Protein AF-A0AAW6Y4L5-F1 (afdb_monomer_lite)

Foldseek 3Di:
DAQWEALAPPDIFGLHDPPRLVLLLVQLLVVCCVVPVPLSVVQVVVVVVRYHYPHPPDLVSLQVSLVSLLVSLVVDPSSVVRNVVSNVRSVPDPSHDDD

Secondary structure (DSSP, 8-state):
--SEEESSSS-EEE--SSHHHHHHHHHHHHHHHHH-HHHHHHHHHHHHTT-EE-TTS-HHHHHHHHHHHHHHHHH-TTTGGGHHHHHHHHHTSTT----

pLDDT: mean 89.67, std 5.78, range [55.78, 94.94]

Sequence (99 aa):
MPSELYVSREVKVFLGGKTAPSELLDYLYPRLAKIDKEAADQMQGEFSGCVFSIADLSAEAFARVCGWILEAAEKSEWIKPYKSDLKTALEADPRFKPV

Organism: Neisseria subflava (NCBI:txid28449)

Radius of gyration: 11.87 Å; chains: 1; bounding box: 30×27×29 Å

Structure (mmCIF, N/CA/C/O backbone):
data_AF-A0AAW6Y4L5-F1
#
_entry.id   AF-A0AAW6Y4L5-F1
#
loop_
_atom_site.group_PDB
_atom_site.id
_atom_site.type_symbol
_atom_site.label_atom_id
_atom_site.label_alt_id
_atom_site.label_comp_id
_atom_site.label_asym_id
_atom_site.label_entity_id
_atom_site.label_seq_id
_atom_site.pdbx_PDB_ins_code
_atom_site.Cartn_x
_atom_site.Cartn_y
_atom_site.Cartn_z
_atom_site.occupancy
_atom_site.B_iso_or_equiv
_atom_site.auth_seq_id
_atom_site.auth_comp_id
_atom_site.auth_asym_id
_atom_site.auth_atom_id
_atom_site.pdbx_PDB_model_num
ATOM 1 N N . MET A 1 1 ? 14.671 -5.443 -3.769 1.00 71.88 1 MET A N 1
ATOM 2 C CA . MET A 1 1 ? 13.505 -4.565 -3.991 1.00 71.88 1 MET A CA 1
ATOM 3 C C . MET A 1 1 ? 12.297 -5.445 -4.220 1.00 71.88 1 MET A C 1
ATOM 5 O O . MET A 1 1 ? 12.414 -6.350 -5.046 1.00 71.88 1 MET A O 1
ATOM 9 N N . PRO A 1 2 ? 11.211 -5.222 -3.469 1.00 81.88 2 PRO A N 1
ATOM 10 C CA . PRO A 1 2 ? 9.987 -6.005 -3.588 1.00 81.88 2 PRO A CA 1
ATOM 11 C C . PRO A 1 2 ? 9.352 -5.805 -4.969 1.00 81.88 2 PRO A C 1
ATOM 13 O O . PRO A 1 2 ? 9.543 -4.762 -5.588 1.00 81.88 2 PRO A O 1
ATOM 16 N N . SER A 1 3 ? 8.614 -6.808 -5.437 1.00 87.25 3 SER A N 1
ATOM 17 C CA . SER A 1 3 ? 7.788 -6.784 -6.660 1.00 87.25 3 SER A CA 1
ATOM 18 C C . SER A 1 3 ? 6.293 -6.916 -6.353 1.00 87.25 3 SER A C 1
ATOM 20 O O . SER A 1 3 ? 5.465 -6.983 -7.256 1.00 87.25 3 SER A O 1
ATOM 22 N N . GLU A 1 4 ? 5.944 -7.017 -5.074 1.00 91.88 4 GLU A N 1
ATOM 23 C CA . GLU A 1 4 ? 4.607 -7.334 -4.584 1.00 91.88 4 GLU A CA 1
ATOM 24 C C . GLU A 1 4 ? 4.269 -6.406 -3.420 1.00 91.88 4 GLU A C 1
ATOM 26 O O . GLU A 1 4 ? 5.153 -6.086 -2.624 1.00 91.88 4 GLU A O 1
ATOM 31 N N . LEU A 1 5 ? 3.002 -6.007 -3.320 1.00 92.62 5 LEU A N 1
ATOM 32 C CA . LEU A 1 5 ? 2.432 -5.314 -2.168 1.00 92.62 5 LEU A CA 1
ATOM 33 C C . LEU A 1 5 ? 1.563 -6.289 -1.372 1.00 92.62 5 LEU A C 1
ATOM 35 O O . LEU A 1 5 ? 0.597 -6.829 -1.908 1.00 92.62 5 LEU A O 1
ATOM 39 N N . TYR A 1 6 ? 1.871 -6.473 -0.093 1.00 93.62 6 TYR A N 1
ATOM 40 C CA . TYR A 1 6 ? 1.045 -7.222 0.848 1.00 93.62 6 TYR A CA 1
ATOM 41 C C . TYR A 1 6 ? -0.046 -6.307 1.402 1.00 93.62 6 TYR A C 1
ATOM 43 O O . TYR A 1 6 ? 0.236 -5.362 2.139 1.00 93.62 6 TYR A O 1
ATOM 51 N N . VAL A 1 7 ? -1.294 -6.583 1.027 1.00 91.19 7 VAL A N 1
ATOM 52 C CA . VAL A 1 7 ? -2.480 -5.873 1.530 1.00 91.19 7 VAL A CA 1
ATOM 53 C C . VAL A 1 7 ? -2.878 -6.429 2.899 1.00 91.19 7 VAL A C 1
ATOM 5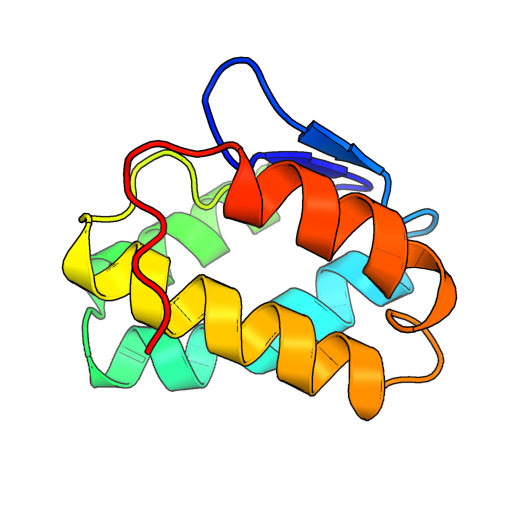5 O O . VAL A 1 7 ? -3.189 -5.687 3.830 1.00 91.19 7 VAL A O 1
ATOM 58 N N . SER A 1 8 ? -2.779 -7.749 3.040 1.00 89.06 8 SER A N 1
ATOM 59 C CA . SER A 1 8 ? -2.922 -8.480 4.295 1.00 89.06 8 SER A CA 1
ATOM 60 C C . SER A 1 8 ? -1.853 -9.575 4.372 1.00 89.06 8 SER A C 1
ATOM 62 O O . SER A 1 8 ? -1.024 -9.715 3.471 1.00 89.06 8 SER A O 1
ATOM 64 N N . ARG A 1 9 ? -1.865 -10.381 5.439 1.00 84.94 9 ARG A N 1
ATOM 65 C CA . ARG A 1 9 ? -0.938 -11.519 5.579 1.00 84.94 9 ARG A CA 1
ATOM 66 C C . ARG A 1 9 ? -1.118 -12.589 4.496 1.00 84.94 9 ARG A C 1
ATOM 68 O O . ARG A 1 9 ? -0.190 -13.346 4.240 1.00 84.94 9 ARG A O 1
ATOM 75 N N . GLU A 1 10 ? -2.294 -12.645 3.876 1.00 86.88 10 GLU A N 1
ATOM 76 C CA . GLU A 1 10 ? -2.665 -13.678 2.900 1.00 86.88 10 GLU A CA 1
ATOM 77 C C . GLU A 1 10 ? -2.901 -13.104 1.495 1.00 86.88 10 GLU A C 1
ATOM 79 O O . GLU A 1 10 ? -2.810 -13.829 0.506 1.00 86.88 10 GLU A O 1
ATOM 84 N N . VAL A 1 11 ? -3.173 -11.798 1.388 1.00 90.69 11 VAL A N 1
ATOM 85 C CA . VAL A 1 11 ? -3.493 -11.125 0.126 1.00 90.69 11 VAL A CA 1
ATOM 86 C C . VAL A 1 11 ? -2.327 -10.253 -0.313 1.00 90.69 11 VAL A C 1
ATOM 88 O O . VAL A 1 11 ? -1.925 -9.321 0.388 1.00 90.69 11 VAL A O 1
ATOM 91 N N . LYS A 1 12 ? -1.831 -10.518 -1.522 1.00 92.62 12 LYS A N 1
ATOM 92 C CA . LYS A 1 12 ? -0.778 -9.735 -2.166 1.00 92.62 12 LYS A CA 1
ATOM 93 C C . LYS A 1 12 ? -1.132 -9.387 -3.603 1.00 92.62 12 LYS A C 1
ATOM 95 O O . LYS A 1 12 ? -1.800 -10.158 -4.289 1.00 92.62 12 LYS A O 1
ATOM 100 N N . VAL A 1 13 ? -0.638 -8.242 -4.058 1.00 92.69 13 VAL A N 1
ATOM 101 C CA . VAL A 1 13 ? -0.789 -7.765 -5.433 1.00 92.69 13 VAL A CA 1
ATOM 102 C C . VAL A 1 13 ? 0.580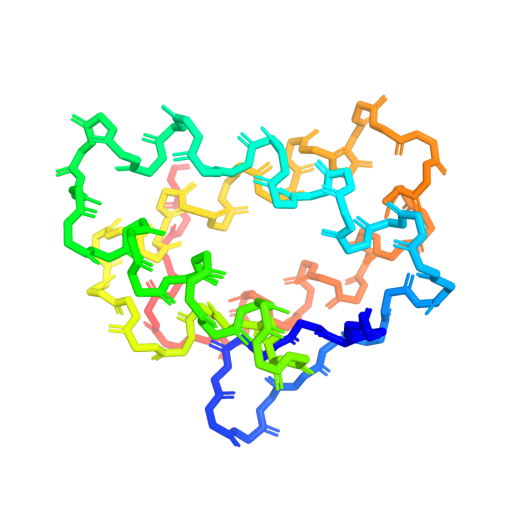 -7.664 -6.075 1.00 92.69 13 VAL A C 1
ATOM 104 O O . VAL A 1 13 ? 1.490 -7.044 -5.526 1.00 92.69 13 VAL A O 1
ATOM 107 N N . PHE A 1 14 ? 0.730 -8.273 -7.247 1.00 92.00 14 PHE A N 1
ATOM 108 C CA . PHE A 1 14 ? 1.953 -8.172 -8.027 1.00 92.00 14 PHE A CA 1
ATOM 109 C C . PHE A 1 14 ? 2.014 -6.810 -8.730 1.00 92.00 14 PHE A C 1
ATOM 111 O O . PHE A 1 14 ? 1.104 -6.446 -9.467 1.00 92.00 14 PHE A O 1
ATOM 118 N N . LEU A 1 15 ? 3.097 -6.069 -8.501 1.00 87.56 15 LEU A N 1
ATOM 119 C CA . LEU A 1 15 ? 3.354 -4.736 -9.057 1.00 87.56 15 LEU A CA 1
ATOM 120 C C . LEU A 1 15 ? 4.433 -4.761 -10.154 1.00 87.56 15 LEU A C 1
ATOM 122 O O . LEU A 1 15 ? 4.934 -3.719 -10.575 1.00 87.56 15 LEU A O 1
ATOM 126 N N . GLY A 1 16 ? 4.814 -5.946 -10.634 1.00 84.06 16 GLY A N 1
ATOM 127 C CA . GLY A 1 16 ? 5.793 -6.079 -11.708 1.00 84.06 16 GLY A CA 1
ATOM 128 C C . GLY A 1 16 ? 7.230 -5.812 -11.275 1.00 84.06 16 GLY A C 1
ATOM 129 O O . GLY A 1 16 ? 7.713 -6.327 -10.268 1.00 84.06 16 GLY A O 1
ATOM 130 N N . GLY A 1 17 ? 7.950 -5.066 -12.118 1.00 78.44 17 GLY A N 1
ATOM 131 C CA . GLY A 1 17 ? 9.360 -4.737 -11.920 1.00 78.44 17 GLY A CA 1
ATOM 132 C C . GLY A 1 17 ? 9.612 -3.813 -10.725 1.00 78.44 17 GLY A C 1
ATOM 133 O O . GLY A 1 17 ? 8.709 -3.431 -9.993 1.00 78.44 17 GLY A O 1
ATOM 134 N N . LYS A 1 18 ? 10.870 -3.404 -10.544 1.00 79.88 18 LYS A N 1
ATOM 135 C CA . LYS A 1 18 ? 11.304 -2.619 -9.373 1.00 79.88 18 LYS A CA 1
ATOM 136 C C . LYS A 1 18 ? 10.705 -1.204 -9.314 1.00 79.88 18 LYS A C 1
ATOM 138 O O . LYS A 1 18 ? 10.628 -0.632 -8.236 1.00 79.88 18 LYS A O 1
ATOM 143 N N . THR A 1 19 ? 10.279 -0.651 -10.450 1.00 89.75 19 THR A N 1
ATOM 144 C CA . THR A 1 19 ? 9.866 0.756 -10.568 1.00 89.75 19 THR A CA 1
ATOM 145 C C . THR A 1 19 ? 8.541 1.060 -9.874 1.00 89.75 19 THR A C 1
ATOM 147 O O . THR A 1 19 ? 8.475 2.016 -9.111 1.00 89.75 19 THR A O 1
ATOM 150 N N . ALA A 1 20 ? 7.494 0.255 -10.087 1.00 90.06 20 ALA A N 1
ATOM 151 C CA . ALA A 1 20 ? 6.171 0.550 -9.529 1.00 90.06 20 ALA A CA 1
ATOM 152 C C . ALA A 1 20 ? 6.117 0.454 -7.987 1.00 90.06 20 ALA A C 1
ATOM 154 O O . ALA A 1 20 ? 5.548 1.353 -7.370 1.00 90.06 20 ALA A O 1
ATOM 155 N N . PRO A 1 21 ? 6.742 -0.547 -7.330 1.00 91.31 21 PRO A N 1
ATOM 156 C CA . PRO A 1 21 ? 6.876 -0.580 -5.872 1.00 91.31 21 PRO A CA 1
ATOM 157 C C . PRO A 1 21 ? 7.634 0.624 -5.308 1.00 91.31 21 PRO A C 1
ATOM 159 O O . PRO A 1 21 ? 7.222 1.169 -4.289 1.00 91.31 21 PRO A O 1
ATOM 162 N N . SER A 1 22 ? 8.718 1.051 -5.965 1.00 91.31 22 SER A N 1
ATOM 163 C CA . SER A 1 22 ? 9.489 2.227 -5.546 1.00 91.31 22 SER A CA 1
ATOM 164 C C . SER A 1 22 ? 8.692 3.520 -5.674 1.00 91.31 22 SER A C 1
ATOM 166 O O . SER A 1 22 ? 8.577 4.244 -4.695 1.00 91.31 22 SER A O 1
ATOM 168 N N . GLU A 1 23 ? 8.068 3.760 -6.830 1.00 92.44 23 GLU A N 1
ATOM 169 C CA . GLU A 1 23 ? 7.184 4.914 -7.047 1.00 92.44 23 GLU A CA 1
ATOM 170 C C . GLU A 1 23 ? 6.053 4.963 -6.018 1.00 92.44 23 GLU A C 1
ATOM 172 O O . GLU A 1 23 ? 5.728 6.021 -5.477 1.00 92.44 23 GLU A O 1
ATOM 177 N N . LEU A 1 24 ? 5.453 3.806 -5.722 1.00 92.81 24 LEU A N 1
ATOM 178 C CA . LEU A 1 24 ? 4.373 3.735 -4.753 1.00 92.81 24 LEU A CA 1
ATOM 179 C C . LEU A 1 24 ? 4.883 4.021 -3.333 1.00 92.81 24 LEU A C 1
ATOM 181 O O . LEU A 1 24 ? 4.226 4.762 -2.607 1.00 92.81 24 LEU A O 1
ATOM 185 N N . LEU A 1 25 ? 6.057 3.516 -2.940 1.00 93.06 25 LEU A N 1
ATOM 186 C CA . LEU A 1 25 ? 6.664 3.855 -1.650 1.00 93.06 25 LEU A CA 1
ATOM 187 C C . LEU A 1 25 ? 6.980 5.353 -1.547 1.00 93.06 25 LEU A C 1
ATOM 189 O O . LEU A 1 25 ? 6.597 5.976 -0.558 1.00 93.06 25 LEU A O 1
ATOM 193 N N . ASP A 1 26 ? 7.628 5.940 -2.556 1.00 93.56 26 ASP A N 1
ATOM 194 C CA . ASP A 1 26 ? 7.966 7.371 -2.587 1.00 93.56 26 ASP A CA 1
ATOM 195 C C . ASP A 1 26 ? 6.712 8.252 -2.500 1.00 93.56 26 ASP A C 1
ATOM 197 O O . ASP A 1 26 ? 6.719 9.330 -1.896 1.00 93.56 26 ASP A O 1
ATOM 201 N N . TYR A 1 27 ? 5.596 7.776 -3.055 1.00 94.25 27 TYR A N 1
ATOM 202 C CA . TYR A 1 27 ? 4.308 8.440 -2.947 1.00 94.25 27 TYR A CA 1
ATOM 203 C C . TYR A 1 27 ? 3.666 8.271 -1.554 1.00 94.25 27 TYR A C 1
ATOM 205 O O . TYR A 1 27 ? 3.134 9.240 -0.998 1.00 94.25 27 TYR A O 1
ATOM 213 N N . LEU A 1 28 ? 3.699 7.071 -0.968 1.00 93.88 28 LEU A N 1
ATOM 214 C CA . LEU A 1 28 ? 3.012 6.758 0.290 1.00 93.88 28 LEU A CA 1
ATOM 215 C C . LEU A 1 28 ? 3.771 7.229 1.532 1.00 93.88 28 LEU A C 1
ATOM 217 O O . LEU A 1 28 ? 3.162 7.832 2.417 1.00 93.88 28 LE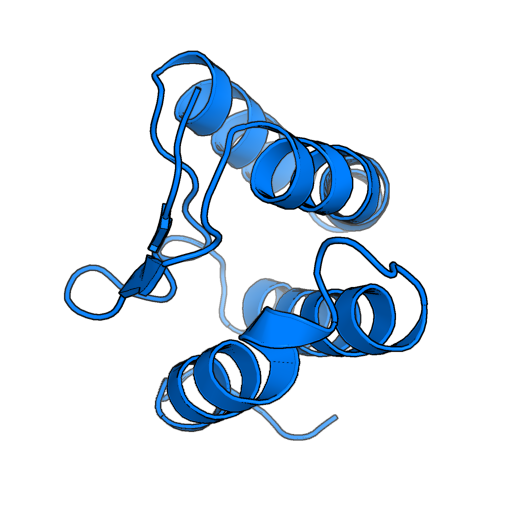U A O 1
ATOM 221 N N . TYR A 1 29 ? 5.083 7.004 1.594 1.00 93.62 29 TYR A N 1
ATOM 222 C CA . TYR A 1 29 ? 5.916 7.276 2.766 1.00 93.62 29 TYR A CA 1
ATOM 223 C C . TYR A 1 29 ? 5.749 8.701 3.327 1.00 93.62 29 TYR A C 1
ATOM 225 O O . TYR A 1 29 ? 5.370 8.835 4.492 1.00 93.62 29 TYR A O 1
ATOM 233 N N . PRO A 1 30 ? 5.918 9.792 2.548 1.00 94.31 30 PRO A N 1
ATOM 234 C CA . PRO A 1 30 ? 5.802 11.147 3.091 1.00 94.31 30 PRO A CA 1
ATOM 235 C C . PRO A 1 30 ? 4.369 11.527 3.494 1.00 94.31 30 PRO A C 1
ATOM 237 O O . PRO A 1 30 ? 4.177 12.513 4.206 1.00 94.31 30 PRO A O 1
ATOM 240 N N . ARG A 1 31 ? 3.349 10.796 3.023 1.00 94.19 31 ARG A N 1
ATOM 241 C CA . ARG A 1 31 ? 1.945 11.002 3.414 1.00 94.19 31 ARG A CA 1
ATOM 242 C C . ARG A 1 31 ? 1.628 10.255 4.700 1.00 94.19 31 ARG A C 1
ATOM 244 O O . ARG A 1 31 ? 1.034 10.844 5.600 1.00 94.19 31 ARG A O 1
ATOM 251 N N . LEU A 1 32 ? 2.076 9.005 4.802 1.00 92.81 32 LEU A N 1
ATOM 252 C CA . LEU A 1 32 ? 1.925 8.195 6.004 1.00 92.81 32 LEU A CA 1
ATOM 253 C C . LEU A 1 32 ? 2.705 8.810 7.168 1.00 92.81 32 LEU A C 1
ATOM 255 O O . LEU A 1 32 ? 2.127 9.014 8.225 1.00 92.81 32 LEU A O 1
ATOM 259 N N . ALA A 1 33 ? 3.941 9.264 6.942 1.00 93.56 33 ALA A N 1
ATOM 260 C CA . ALA A 1 33 ? 4.782 9.861 7.981 1.00 93.56 33 ALA A CA 1
ATOM 261 C C . ALA A 1 33 ? 4.181 11.121 8.637 1.00 93.56 33 ALA A C 1
ATOM 263 O O . ALA A 1 33 ? 4.573 11.490 9.742 1.00 93.56 33 ALA A O 1
ATOM 264 N N . LYS A 1 34 ? 3.227 11.792 7.973 1.00 93.25 34 LYS A N 1
ATOM 265 C CA . LYS A 1 34 ? 2.507 12.953 8.527 1.00 93.25 34 LYS A CA 1
ATOM 266 C C . LYS A 1 34 ? 1.396 12.574 9.500 1.00 93.25 34 LYS A C 1
ATOM 268 O O . LYS A 1 34 ? 1.017 13.411 10.312 1.00 93.25 34 LYS A O 1
ATOM 273 N N . ILE A 1 35 ? 0.841 11.372 9.370 1.00 90.31 35 ILE A N 1
ATOM 274 C CA . ILE A 1 35 ? -0.286 10.903 10.187 1.00 90.31 35 ILE A CA 1
ATOM 275 C C . ILE A 1 35 ? 0.144 9.839 11.198 1.00 90.31 35 ILE A C 1
ATOM 277 O O . ILE A 1 35 ? -0.406 9.788 12.290 1.00 90.31 35 ILE A O 1
ATOM 281 N N . ASP A 1 36 ? 1.121 9.015 10.833 1.00 90.12 36 ASP A N 1
ATOM 282 C CA . ASP A 1 36 ? 1.620 7.885 11.600 1.00 90.12 36 ASP A CA 1
ATOM 283 C C . ASP A 1 36 ? 3.076 7.623 11.192 1.00 90.12 36 ASP A C 1
ATOM 285 O O . ASP A 1 36 ? 3.379 6.927 10.218 1.00 90.12 36 ASP A O 1
ATOM 289 N N . LYS A 1 37 ? 3.995 8.280 11.906 1.00 91.62 37 LYS A N 1
ATOM 290 C CA . LYS A 1 37 ? 5.429 8.195 11.623 1.00 91.62 37 LYS A CA 1
ATOM 291 C C . LYS A 1 37 ? 5.980 6.794 11.880 1.00 91.62 37 LYS A C 1
ATOM 293 O O . LYS A 1 37 ? 6.790 6.326 11.092 1.00 91.62 37 LYS A O 1
ATOM 298 N N . GLU A 1 38 ? 5.530 6.134 12.943 1.00 91.38 38 GLU A N 1
ATOM 299 C CA . GLU A 1 38 ? 6.006 4.795 13.299 1.00 91.38 38 GLU A CA 1
ATOM 300 C C . GLU A 1 38 ? 5.630 3.780 12.216 1.00 91.38 38 GLU A C 1
ATOM 302 O O . GLU A 1 38 ? 6.488 3.036 11.743 1.00 91.38 38 GLU A O 1
ATOM 307 N N . ALA A 1 39 ? 4.389 3.834 11.722 1.00 89.69 39 ALA A N 1
ATOM 308 C CA . ALA A 1 39 ? 3.961 3.000 10.605 1.00 89.69 39 ALA A CA 1
ATOM 309 C C . ALA A 1 39 ? 4.721 3.305 9.300 1.00 89.69 39 ALA A C 1
ATOM 311 O O . ALA A 1 39 ? 5.015 2.394 8.523 1.00 89.69 39 ALA A O 1
ATOM 312 N N . ALA A 1 40 ? 5.053 4.574 9.040 1.00 92.06 40 ALA A N 1
ATOM 313 C CA . ALA A 1 40 ? 5.844 4.957 7.869 1.00 92.06 40 ALA A CA 1
ATOM 314 C C . ALA A 1 40 ? 7.286 4.433 7.942 1.00 92.06 40 ALA A C 1
ATOM 316 O O . ALA A 1 40 ? 7.791 3.892 6.955 1.00 92.06 40 ALA A O 1
ATOM 317 N N . ASP A 1 41 ? 7.921 4.562 9.107 1.00 92.00 41 ASP A N 1
ATOM 318 C CA . ASP A 1 41 ? 9.272 4.065 9.364 1.00 92.00 41 ASP A CA 1
ATOM 319 C C . ASP A 1 41 ? 9.303 2.527 9.264 1.00 92.00 41 ASP A C 1
ATOM 321 O O . ASP A 1 41 ? 10.210 1.969 8.640 1.00 92.00 41 ASP A O 1
ATOM 325 N N . GLN A 1 42 ? 8.277 1.837 9.782 1.00 90.50 42 GLN A N 1
ATOM 326 C CA . GLN A 1 42 ? 8.118 0.389 9.619 1.00 90.50 42 GLN A CA 1
ATOM 327 C C . GLN A 1 42 ? 8.004 0.001 8.139 1.00 90.50 42 GLN A C 1
ATOM 329 O O . GLN A 1 42 ? 8.790 -0.820 7.671 1.00 90.50 42 GLN A O 1
ATOM 334 N N . MET A 1 43 ? 7.098 0.630 7.382 1.00 91.75 43 MET A N 1
ATOM 335 C CA . MET A 1 43 ? 6.910 0.353 5.953 1.00 91.75 43 MET A CA 1
ATOM 336 C C . MET A 1 43 ? 8.210 0.534 5.156 1.00 91.75 43 MET A C 1
ATOM 338 O O . MET A 1 43 ? 8.547 -0.293 4.307 1.00 91.75 43 MET A O 1
ATOM 342 N N . GLN A 1 44 ? 8.962 1.606 5.422 1.00 90.75 44 GLN A N 1
ATOM 343 C CA . GLN A 1 44 ? 10.246 1.854 4.763 1.00 90.75 44 GLN A CA 1
ATOM 344 C C . GLN A 1 44 ? 11.315 0.826 5.171 1.00 90.75 44 GLN A C 1
ATOM 346 O O . GLN A 1 44 ? 12.105 0.378 4.327 1.00 90.75 44 GLN A O 1
ATOM 351 N N . GLY A 1 45 ? 11.342 0.435 6.448 1.00 88.94 45 GLY A N 1
ATOM 352 C CA . GLY A 1 45 ? 12.227 -0.606 6.967 1.00 88.94 45 GLY A CA 1
ATOM 353 C C . GLY A 1 45 ? 11.961 -1.964 6.318 1.00 88.94 45 GLY A C 1
ATOM 354 O O . GLY A 1 45 ? 12.886 -2.597 5.804 1.00 88.94 45 GLY A O 1
ATOM 355 N N . GLU A 1 46 ? 10.695 -2.376 6.252 1.00 89.62 46 GLU A N 1
ATOM 356 C CA . GLU A 1 46 ? 10.263 -3.597 5.567 1.00 89.62 46 GLU A CA 1
ATOM 357 C C . GLU A 1 46 ? 10.639 -3.556 4.084 1.00 89.62 46 GLU A C 1
ATOM 359 O O . GLU A 1 46 ? 11.214 -4.516 3.558 1.00 89.62 46 GLU A O 1
ATOM 364 N N . PHE A 1 47 ? 10.412 -2.420 3.415 1.00 88.19 47 PHE A N 1
ATOM 365 C CA . PHE A 1 47 ? 10.734 -2.270 1.996 1.00 88.19 47 PHE A CA 1
ATOM 366 C C . PHE A 1 47 ? 12.235 -2.425 1.733 1.00 88.19 47 PHE A C 1
ATOM 368 O O . PHE A 1 47 ? 12.641 -3.078 0.763 1.00 88.19 47 PHE A O 1
ATOM 375 N N . SER A 1 48 ? 13.066 -1.885 2.630 1.00 85.69 48 SER A N 1
ATOM 376 C CA . SER A 1 48 ? 14.523 -2.065 2.610 1.00 85.69 48 SER A CA 1
ATOM 377 C C . SER A 1 48 ? 14.911 -3.538 2.799 1.00 85.69 48 SER A C 1
ATOM 379 O O . SER A 1 48 ? 15.828 -4.026 2.137 1.00 85.69 48 SER A O 1
ATOM 381 N N . GLY A 1 49 ? 14.148 -4.274 3.613 1.00 85.06 49 GLY A N 1
ATOM 382 C CA . GLY A 1 49 ? 14.201 -5.733 3.766 1.00 85.06 49 GLY A CA 1
ATOM 383 C C . GLY A 1 49 ? 13.579 -6.539 2.614 1.00 85.06 49 GLY A C 1
ATOM 384 O O . GLY A 1 49 ? 13.479 -7.758 2.714 1.00 85.06 49 GLY A O 1
ATOM 385 N N . CYS A 1 50 ? 13.201 -5.891 1.505 1.00 85.69 50 CYS A N 1
ATOM 386 C CA . CYS A 1 50 ? 12.533 -6.482 0.339 1.00 85.69 50 CYS A CA 1
ATOM 387 C C . CYS A 1 50 ? 11.085 -6.952 0.560 1.00 85.69 50 CYS A C 1
ATOM 389 O O . CYS A 1 50 ? 10.598 -7.777 -0.213 1.00 85.69 50 CYS A O 1
ATOM 391 N N . VAL A 1 51 ? 10.379 -6.383 1.537 1.00 87.50 51 VAL A N 1
ATOM 392 C CA . VAL A 1 51 ? 8.956 -6.636 1.802 1.00 87.50 51 VAL A CA 1
ATOM 393 C C . VAL A 1 51 ? 8.186 -5.322 1.711 1.00 87.50 51 VAL A C 1
ATOM 395 O O . VAL A 1 51 ? 8.469 -4.396 2.451 1.00 87.50 51 VAL A O 1
ATOM 398 N N . PHE A 1 52 ? 7.198 -5.210 0.825 1.00 92.31 52 PHE A N 1
ATOM 399 C CA . PHE A 1 52 ? 6.321 -4.036 0.817 1.00 92.31 52 PHE A CA 1
ATOM 400 C C . PHE A 1 52 ? 4.963 -4.416 1.388 1.00 92.31 52 PHE A C 1
ATOM 402 O O . PHE A 1 52 ? 4.217 -5.156 0.751 1.00 92.31 52 PHE A O 1
ATOM 409 N N . SER A 1 53 ? 4.657 -3.941 2.593 1.00 91.69 53 SER A N 1
ATOM 410 C CA . SER A 1 53 ? 3.460 -4.333 3.330 1.00 91.69 53 SER A CA 1
ATOM 411 C C . SER A 1 53 ? 2.674 -3.122 3.816 1.00 91.69 53 SER A C 1
ATOM 413 O O . SER A 1 53 ? 3.236 -2.120 4.250 1.00 91.69 53 SER A O 1
ATOM 415 N N . ILE A 1 54 ? 1.351 -3.240 3.747 1.00 92.00 54 ILE A N 1
ATOM 416 C CA . ILE A 1 54 ? 0.391 -2.400 4.473 1.00 92.00 54 ILE A CA 1
ATOM 417 C C . ILE A 1 54 ? -0.449 -3.250 5.442 1.00 92.00 54 ILE A C 1
ATOM 419 O O . ILE A 1 54 ? -1.451 -2.785 5.985 1.00 92.00 54 ILE A O 1
ATOM 423 N N . ALA A 1 55 ? -0.053 -4.511 5.653 1.00 90.56 55 ALA A N 1
ATOM 424 C CA . ALA A 1 55 ? -0.822 -5.502 6.396 1.00 90.56 55 ALA A CA 1
ATOM 425 C C . ALA A 1 55 ? -0.922 -5.193 7.892 1.00 90.56 55 ALA A C 1
ATOM 427 O O . ALA A 1 55 ? -1.922 -5.562 8.502 1.00 90.56 55 ALA A O 1
ATOM 428 N N . ASP A 1 56 ? 0.048 -4.490 8.470 1.00 87.56 56 ASP A N 1
ATOM 429 C CA . ASP A 1 56 ? 0.069 -4.163 9.901 1.00 87.56 56 ASP A CA 1
ATOM 430 C C . ASP A 1 56 ? -0.404 -2.729 10.195 1.00 87.56 56 ASP A C 1
ATOM 432 O O . ASP A 1 56 ? -0.377 -2.280 11.339 1.00 87.56 56 ASP A O 1
ATOM 436 N N . LEU A 1 57 ? -0.908 -2.010 9.182 1.00 89.31 57 LEU A N 1
ATOM 437 C CA . LEU A 1 57 ? -1.507 -0.696 9.393 1.00 89.31 57 LEU A CA 1
ATOM 438 C C . LEU A 1 57 ? -2.790 -0.794 10.227 1.00 89.31 57 LEU A C 1
ATOM 440 O O . LEU A 1 57 ? -3.636 -1.678 10.028 1.00 89.31 57 LEU A O 1
ATOM 444 N N . SER A 1 58 ? -2.975 0.197 11.104 1.00 88.00 58 SER A N 1
ATOM 445 C CA . SER A 1 58 ? -4.252 0.437 11.775 1.00 88.00 58 SER A CA 1
ATOM 446 C C . SER A 1 58 ? -5.370 0.638 10.745 1.00 88.00 58 SER A C 1
ATOM 448 O O . SER A 1 58 ? -5.128 1.108 9.635 1.00 88.00 58 SER A O 1
ATOM 450 N N . ALA A 1 59 ? -6.618 0.323 11.100 1.00 88.00 59 ALA A N 1
ATOM 451 C CA . ALA A 1 59 ? -7.740 0.453 10.164 1.00 88.00 59 ALA A CA 1
ATOM 452 C C . ALA A 1 59 ? -7.909 1.888 9.619 1.00 88.00 59 ALA A C 1
ATOM 454 O O . ALA A 1 59 ? -8.296 2.072 8.467 1.00 88.00 59 ALA A O 1
ATOM 455 N N . GLU A 1 60 ? -7.592 2.909 10.425 1.00 86.56 60 GLU A N 1
ATOM 456 C CA . GLU A 1 60 ? -7.647 4.309 9.988 1.00 86.56 60 GLU A CA 1
ATOM 457 C C . GLU A 1 60 ? -6.537 4.643 8.980 1.00 86.56 60 GLU A C 1
ATOM 459 O O . GLU A 1 60 ? -6.810 5.238 7.934 1.00 86.56 60 GLU A O 1
ATOM 464 N N . ALA A 1 61 ? -5.294 4.236 9.258 1.00 88.25 61 ALA A N 1
ATOM 465 C CA . ALA A 1 61 ? -4.178 4.432 8.335 1.00 88.25 61 ALA A CA 1
ATOM 466 C C . ALA A 1 61 ? -4.376 3.627 7.042 1.00 88.25 61 ALA A C 1
ATOM 468 O O . ALA A 1 61 ? -4.149 4.151 5.953 1.00 88.25 61 ALA A O 1
ATOM 469 N N . PHE A 1 62 ? -4.876 2.395 7.152 1.00 91.00 62 PHE A N 1
ATOM 470 C CA . PHE A 1 62 ? -5.166 1.518 6.024 1.00 91.00 62 PHE A CA 1
ATOM 471 C C . PHE A 1 62 ? -6.169 2.152 5.057 1.00 91.00 62 PHE A C 1
ATOM 473 O O . PHE A 1 62 ? -5.884 2.239 3.866 1.00 91.00 62 PHE A O 1
ATOM 480 N N . ALA A 1 63 ? -7.299 2.672 5.549 1.00 88.75 63 ALA A N 1
ATOM 481 C CA . ALA A 1 63 ? -8.299 3.319 4.696 1.00 88.75 63 ALA A CA 1
ATOM 482 C C . ALA A 1 63 ? -7.724 4.531 3.934 1.00 88.75 63 ALA A C 1
ATOM 484 O O . ALA A 1 63 ? -7.961 4.684 2.734 1.00 88.75 63 ALA A O 1
ATOM 485 N N . ARG A 1 64 ? -6.898 5.358 4.595 1.00 90.56 64 ARG A N 1
ATOM 486 C CA . ARG A 1 64 ? -6.206 6.485 3.941 1.00 90.56 64 ARG A CA 1
ATOM 487 C C . ARG A 1 64 ? -5.218 6.005 2.878 1.00 90.56 64 ARG A C 1
ATOM 489 O O . ARG A 1 64 ? -5.227 6.514 1.758 1.00 90.56 64 ARG A O 1
ATOM 496 N N . VAL A 1 65 ? -4.403 5.005 3.211 1.00 92.12 65 VAL A N 1
ATOM 497 C CA . VAL A 1 65 ? -3.411 4.420 2.301 1.00 92.12 65 VAL A CA 1
ATOM 498 C C . VAL A 1 65 ? -4.078 3.764 1.092 1.00 92.12 65 VAL A C 1
ATOM 500 O O . VAL A 1 65 ? -3.586 3.938 -0.018 1.00 92.12 65 VAL A O 1
ATOM 503 N N . CYS A 1 66 ? -5.232 3.111 1.252 1.00 91.69 66 CYS A N 1
ATOM 504 C CA . CYS A 1 66 ? -6.012 2.581 0.130 1.00 91.69 66 CYS A CA 1
ATOM 505 C C . CYS A 1 66 ? -6.373 3.680 -0.877 1.00 91.69 66 CYS A C 1
ATOM 507 O O . CYS A 1 66 ? -6.120 3.532 -2.073 1.00 91.69 66 CYS A O 1
ATOM 509 N N . GLY A 1 67 ? -6.912 4.805 -0.394 1.00 91.62 67 GLY A N 1
ATOM 510 C CA . GLY A 1 67 ? -7.234 5.952 -1.246 1.00 91.62 67 GLY A CA 1
ATOM 511 C C . GLY A 1 67 ? -6.002 6.504 -1.966 1.00 91.62 67 GLY A C 1
ATOM 512 O O . GLY A 1 67 ? -6.045 6.776 -3.164 1.00 91.62 67 GLY A O 1
ATOM 513 N N . TRP A 1 68 ? -4.873 6.597 -1.264 1.00 94.94 68 TRP A N 1
ATOM 514 C CA . TRP A 1 68 ? -3.600 7.041 -1.832 1.00 94.94 68 TRP A CA 1
ATOM 515 C C . TRP A 1 68 ? -3.039 6.088 -2.890 1.00 94.94 68 TRP A C 1
ATOM 517 O O . TRP A 1 68 ? -2.545 6.558 -3.911 1.00 94.94 68 TRP A O 1
ATOM 527 N N . ILE A 1 69 ? -3.140 4.771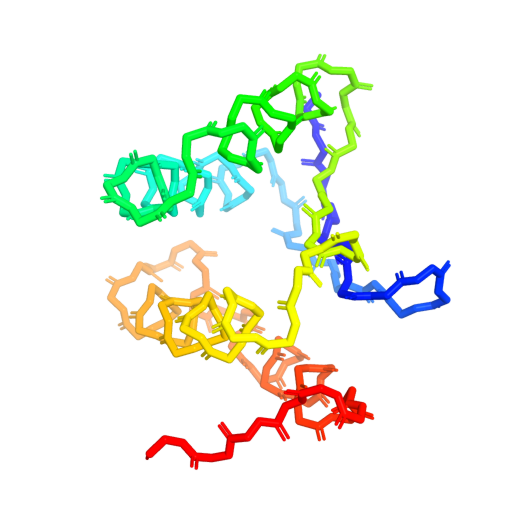 -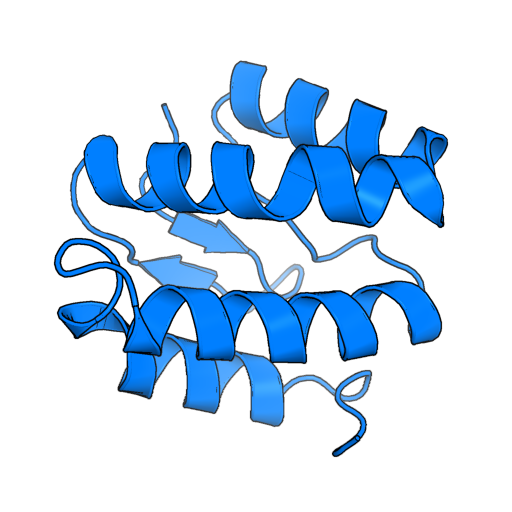2.693 1.00 93.94 69 ILE A N 1
ATOM 528 C CA . ILE A 1 69 ? -2.715 3.767 -3.680 1.00 93.94 69 ILE A CA 1
ATOM 529 C C . ILE A 1 69 ? -3.543 3.896 -4.960 1.00 93.94 69 ILE A C 1
ATOM 531 O O . ILE A 1 69 ? -2.988 3.900 -6.059 1.00 93.94 69 ILE A O 1
ATOM 535 N N . LEU A 1 70 ? -4.864 4.037 -4.831 1.00 93.50 70 LEU A N 1
ATOM 536 C CA . LEU A 1 70 ? -5.748 4.205 -5.984 1.00 93.50 70 LEU A CA 1
ATOM 537 C C . LEU A 1 70 ? -5.491 5.528 -6.712 1.00 93.50 70 LEU A C 1
ATOM 539 O O . LEU A 1 70 ? -5.476 5.542 -7.941 1.00 93.50 70 LEU A O 1
ATOM 543 N N . GLU A 1 71 ? -5.224 6.612 -5.978 1.00 93.44 71 GLU A N 1
ATOM 544 C CA . GLU A 1 71 ? -4.823 7.891 -6.569 1.00 93.44 71 GLU A CA 1
ATOM 545 C C . GLU A 1 71 ? -3.474 7.779 -7.301 1.00 93.44 71 GLU A C 1
ATOM 547 O O . GLU A 1 71 ? -3.331 8.267 -8.424 1.00 93.44 71 GLU A O 1
ATOM 552 N N . ALA A 1 72 ? -2.486 7.105 -6.705 1.00 93.19 72 ALA A N 1
ATOM 553 C CA . ALA A 1 72 ? -1.191 6.861 -7.336 1.00 93.19 72 ALA A CA 1
ATOM 554 C C . ALA A 1 72 ? -1.343 6.038 -8.623 1.00 93.19 72 ALA A C 1
ATOM 556 O O . ALA A 1 72 ? -0.705 6.347 -9.627 1.00 93.19 72 ALA A O 1
ATOM 557 N N . ALA A 1 73 ? -2.244 5.054 -8.632 1.00 92.81 73 ALA A N 1
ATOM 558 C CA . ALA A 1 73 ? -2.567 4.261 -9.812 1.00 92.81 73 ALA A CA 1
ATOM 559 C C . ALA A 1 73 ? -3.301 5.058 -10.911 1.00 92.81 73 ALA A C 1
ATOM 561 O O . ALA A 1 73 ? -3.281 4.664 -12.074 1.00 92.81 73 ALA A O 1
ATOM 562 N N . GLU A 1 74 ? -3.946 6.180 -10.585 1.00 91.69 74 GLU A N 1
ATOM 563 C CA . GLU A 1 74 ? -4.505 7.089 -11.596 1.00 91.69 74 GLU A CA 1
ATOM 564 C C . GLU A 1 74 ? -3.435 7.991 -12.221 1.00 91.69 74 GLU A C 1
ATOM 566 O O . GLU A 1 74 ? -3.511 8.305 -13.410 1.00 91.69 74 GLU A O 1
ATOM 571 N N . LYS A 1 75 ? -2.448 8.408 -11.418 1.00 90.38 75 LYS A N 1
ATOM 572 C CA . LYS A 1 75 ? -1.449 9.423 -11.786 1.00 90.38 75 LYS A CA 1
ATOM 573 C C . LYS A 1 75 ? -0.162 8.844 -12.375 1.00 90.38 75 LYS A C 1
ATOM 575 O O . LYS A 1 75 ? 0.418 9.471 -13.254 1.00 90.38 75 LYS A O 1
ATOM 580 N N . SER A 1 76 ? 0.293 7.687 -11.894 1.00 90.94 76 SER A N 1
ATOM 581 C CA . SER A 1 76 ? 1.538 7.050 -12.336 1.00 90.94 76 SER A CA 1
ATOM 582 C C . SER A 1 76 ? 1.266 6.025 -13.429 1.00 90.94 76 SER A C 1
ATOM 584 O O . SER A 1 76 ? 0.526 5.059 -13.244 1.00 90.94 76 SER A O 1
ATOM 586 N N . GLU A 1 77 ? 1.933 6.200 -14.562 1.00 91.75 77 GLU A N 1
ATOM 587 C CA . GLU A 1 77 ? 1.952 5.258 -15.683 1.00 91.75 77 GLU A CA 1
ATOM 588 C C . GLU A 1 77 ? 2.571 3.896 -15.322 1.00 91.75 77 GLU A C 1
ATOM 590 O O . GLU A 1 77 ? 2.219 2.890 -15.938 1.00 91.75 77 GLU A O 1
ATOM 595 N N . TRP A 1 78 ? 3.397 3.831 -14.272 1.00 90.31 78 TRP A N 1
ATOM 596 C CA . TRP A 1 78 ? 3.980 2.584 -13.770 1.00 90.31 78 TRP A CA 1
ATOM 597 C C . TRP A 1 78 ? 3.014 1.779 -12.904 1.00 90.31 78 TRP A C 1
ATOM 599 O O . TRP A 1 78 ? 3.055 0.553 -12.927 1.00 90.31 78 TRP A O 1
ATOM 609 N N . ILE A 1 79 ? 2.145 2.451 -12.144 1.00 92.12 79 ILE A N 1
ATOM 610 C CA . ILE A 1 79 ? 1.215 1.808 -11.201 1.00 92.12 79 ILE A CA 1
ATOM 611 C C . ILE A 1 79 ? -0.141 1.535 -11.870 1.00 92.12 79 ILE A C 1
ATOM 613 O O . ILE A 1 79 ? -0.803 0.543 -11.563 1.00 92.12 79 ILE A O 1
ATOM 617 N N . LYS A 1 80 ? -0.535 2.373 -12.836 1.00 92.38 80 LYS A N 1
ATOM 618 C CA . LYS A 1 80 ? -1.800 2.287 -13.579 1.00 92.38 80 LYS A CA 1
ATOM 619 C C . LYS A 1 80 ? -2.164 0.893 -14.108 1.00 92.38 80 LYS A C 1
ATOM 621 O O . LYS A 1 80 ? -3.335 0.534 -13.966 1.00 92.38 80 LYS A O 1
ATOM 626 N N . PRO A 1 81 ? -1.238 0.080 -14.661 1.00 93.44 81 PRO A N 1
ATOM 627 C CA . PRO A 1 81 ? -1.562 -1.273 -15.121 1.00 93.44 81 PRO A CA 1
ATOM 628 C C . PRO A 1 81 ? -2.119 -2.179 -14.014 1.00 93.44 81 PRO A C 1
ATOM 630 O O . PRO A 1 81 ? -2.946 -3.039 -14.293 1.00 93.44 81 PRO A O 1
ATOM 633 N N . TYR A 1 82 ? -1.721 -1.949 -12.760 1.00 93.31 82 TYR A N 1
ATOM 634 C CA . TYR A 1 82 ? -2.098 -2.764 -11.602 1.00 93.31 82 TYR A CA 1
ATOM 635 C C . TYR A 1 82 ? -3.312 -2.212 -10.848 1.00 93.31 82 TYR A C 1
ATOM 637 O O . TYR A 1 82 ? -3.730 -2.790 -9.848 1.00 93.31 82 TYR A O 1
ATOM 645 N N . LYS A 1 83 ? -3.906 -1.098 -11.304 1.00 92.62 83 LYS A N 1
ATOM 646 C CA . LYS A 1 83 ? -5.018 -0.422 -10.615 1.00 92.62 83 LYS A CA 1
ATOM 647 C C . LYS A 1 83 ? -6.182 -1.365 -10.310 1.00 92.62 83 LYS A C 1
ATOM 649 O O . LYS A 1 83 ? -6.760 -1.281 -9.232 1.00 92.62 83 LYS A O 1
ATOM 654 N N . SER A 1 84 ? -6.543 -2.229 -11.260 1.00 93.56 84 SER A N 1
ATOM 655 C CA . SER A 1 84 ? -7.682 -3.145 -11.112 1.00 93.56 84 SER A CA 1
ATOM 656 C C . SER A 1 84 ? -7.434 -4.188 -10.022 1.00 93.56 84 SER A C 1
ATOM 658 O O . SER A 1 84 ? -8.292 -4.395 -9.162 1.00 93.56 84 SER A O 1
ATOM 660 N N . ASP A 1 85 ? -6.248 -4.797 -10.022 1.00 93.94 85 ASP A N 1
ATOM 661 C CA . ASP A 1 85 ? -5.865 -5.804 -9.029 1.00 93.94 85 ASP A CA 1
ATOM 662 C C . ASP A 1 85 ? -5.680 -5.173 -7.647 1.00 93.94 85 ASP A C 1
ATOM 664 O O . ASP A 1 85 ? -6.179 -5.702 -6.656 1.00 93.94 85 ASP A O 1
ATOM 668 N N . LEU A 1 86 ? -5.052 -3.991 -7.587 1.00 93.44 86 LEU A N 1
ATOM 669 C CA . LEU A 1 86 ? -4.935 -3.201 -6.362 1.00 93.44 86 LEU A CA 1
ATOM 670 C C . LEU A 1 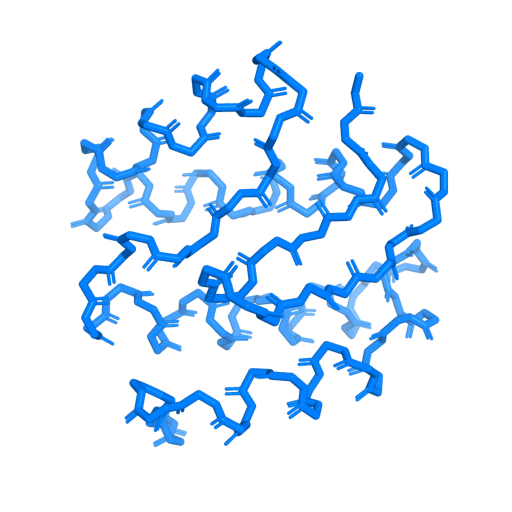86 ? -6.310 -2.880 -5.792 1.00 93.44 86 LEU A C 1
ATOM 672 O O . LEU A 1 86 ? -6.564 -3.162 -4.629 1.00 93.44 86 LEU A O 1
ATOM 676 N N . LYS A 1 87 ? -7.220 -2.345 -6.607 1.00 93.56 87 LYS A N 1
ATOM 677 C CA . LYS A 1 87 ? -8.577 -2.022 -6.166 1.00 93.56 87 LYS A CA 1
ATOM 678 C C . LYS A 1 87 ? -9.293 -3.250 -5.608 1.00 93.56 87 LYS A C 1
ATOM 680 O O . LYS A 1 87 ? -9.806 -3.185 -4.499 1.00 93.56 87 LYS A O 1
ATOM 685 N N . THR A 1 88 ? -9.261 -4.361 -6.337 1.00 93.94 88 THR A N 1
ATOM 686 C CA . THR A 1 88 ? -9.923 -5.606 -5.927 1.00 93.94 88 THR A CA 1
ATOM 687 C C . THR A 1 88 ? -9.372 -6.125 -4.598 1.00 93.94 88 THR A C 1
ATOM 689 O O . THR A 1 88 ? -10.140 -6.480 -3.709 1.00 93.94 88 THR A O 1
ATOM 692 N N . ALA A 1 89 ? -8.046 -6.139 -4.436 1.00 93.50 89 ALA A N 1
ATOM 693 C CA . ALA A 1 89 ? -7.408 -6.611 -3.213 1.00 93.50 89 ALA A CA 1
ATOM 694 C C . ALA A 1 89 ? -7.663 -5.686 -2.015 1.00 93.50 89 ALA A C 1
ATOM 696 O O . ALA A 1 89 ? -7.885 -6.173 -0.910 1.00 93.50 89 ALA A O 1
ATOM 697 N N . LEU A 1 90 ? -7.645 -4.366 -2.231 1.00 92.69 90 LEU A N 1
ATOM 698 C CA . LEU A 1 90 ? -7.916 -3.381 -1.185 1.00 92.69 90 LEU A CA 1
ATOM 699 C C . LEU A 1 90 ? -9.380 -3.449 -0.739 1.00 92.69 90 LEU A C 1
ATOM 701 O O . LEU A 1 90 ? -9.627 -3.518 0.455 1.00 92.69 90 LEU A O 1
ATOM 705 N N . GLU A 1 91 ? -10.339 -3.492 -1.670 1.00 91.25 91 GLU A N 1
ATOM 706 C CA . GLU A 1 91 ? -11.779 -3.566 -1.364 1.00 91.25 91 GLU A CA 1
ATOM 707 C C . GLU A 1 91 ? -12.189 -4.882 -0.683 1.00 91.25 91 GLU A C 1
ATOM 709 O O . GLU A 1 91 ? -13.194 -4.919 0.025 1.00 91.25 91 GLU A O 1
ATOM 714 N N . ALA A 1 92 ? -11.418 -5.956 -0.874 1.00 90.62 92 ALA A N 1
ATOM 715 C CA . ALA A 1 92 ? -11.641 -7.236 -0.208 1.00 90.62 92 ALA A CA 1
ATOM 716 C C . ALA A 1 92 ? -11.180 -7.253 1.264 1.00 90.62 92 ALA A C 1
ATOM 718 O O . ALA A 1 92 ? -11.570 -8.155 2.009 1.00 90.62 92 ALA A O 1
ATOM 719 N N . ASP A 1 93 ? -10.351 -6.298 1.699 1.00 89.94 93 ASP A N 1
ATOM 720 C CA . ASP A 1 93 ? -9.861 -6.253 3.077 1.00 89.94 93 ASP A CA 1
ATOM 721 C C . ASP A 1 93 ? -10.942 -5.698 4.026 1.00 89.94 93 ASP A C 1
ATOM 723 O O . ASP A 1 93 ? -11.514 -4.641 3.759 1.00 89.94 93 ASP A O 1
ATOM 727 N N . PRO A 1 94 ? -11.215 -6.337 5.180 1.00 87.00 94 PRO A N 1
ATOM 728 C CA . PRO A 1 94 ? -12.248 -5.879 6.115 1.00 87.00 94 PRO A CA 1
ATOM 729 C C . PRO A 1 94 ? -11.971 -4.497 6.730 1.00 87.00 94 PRO A C 1
ATOM 731 O O . PRO A 1 94 ? -12.881 -3.874 7.281 1.00 87.00 94 PRO A O 1
ATOM 734 N N . ARG A 1 95 ? -10.724 -4.011 6.680 1.00 87.00 95 ARG A N 1
ATOM 735 C CA . ARG A 1 95 ? -10.349 -2.661 7.130 1.00 87.00 95 ARG A CA 1
ATOM 736 C C . ARG A 1 95 ? -10.643 -1.602 6.079 1.00 87.00 95 ARG A C 1
ATOM 738 O O . ARG A 1 95 ? -10.601 -0.415 6.408 1.00 87.00 95 ARG A O 1
ATOM 745 N N . PHE A 1 96 ? -10.927 -2.002 4.840 1.00 84.69 96 PHE A N 1
ATOM 746 C CA . PHE A 1 96 ? -11.311 -1.075 3.795 1.00 84.69 96 PHE A CA 1
ATOM 747 C C . PHE A 1 96 ? -12.603 -0.374 4.186 1.00 84.69 96 PHE A C 1
ATOM 749 O O . PHE A 1 96 ? -13.650 -0.985 4.403 1.00 84.69 96 PHE A O 1
ATOM 756 N N . LYS A 1 97 ? -12.515 0.948 4.278 1.00 76.81 97 LYS A N 1
ATOM 757 C CA . LYS A 1 97 ? -13.670 1.814 4.442 1.00 76.81 97 LYS A CA 1
ATOM 758 C C . LYS A 1 97 ? -13.717 2.706 3.212 1.00 76.81 97 LYS A C 1
ATOM 760 O O . LYS A 1 97 ? -12.738 3.424 2.997 1.00 76.81 97 LYS A O 1
ATOM 765 N N . PRO A 1 98 ? -14.793 2.659 2.406 1.00 64.38 98 PRO A N 1
ATOM 766 C CA . PRO A 1 98 ? -14.973 3.648 1.357 1.00 64.38 98 PRO A CA 1
ATOM 767 C C . PRO A 1 98 ? -14.976 5.024 2.030 1.00 64.38 98 PRO A C 1
ATOM 769 O O . PRO A 1 98 ? -15.761 5.260 2.952 1.00 64.38 98 PRO A O 1
ATOM 772 N N . VAL A 1 99 ? -14.011 5.858 1.643 1.00 55.78 99 VAL A N 1
ATOM 773 C CA . VAL A 1 99 ? -13.865 7.235 2.132 1.00 55.78 99 VAL A CA 1
ATOM 774 C C . VAL A 1 99 ? -14.845 8.132 1.395 1.00 55.78 99 VAL A C 1
ATOM 776 O O . VAL A 1 99 ? -14.957 7.966 0.159 1.00 55.78 99 VAL A O 1
#